Protein AF-F3B8N8-F1 (afdb_monomer_lite)

Structure (mmCIF, N/CA/C/O backbone):
data_AF-F3B8N8-F1
#
_entry.id   AF-F3B8N8-F1
#
loop_
_atom_site.group_PDB
_atom_site.id
_atom_site.type_symbol
_atom_site.label_atom_id
_atom_site.label_alt_id
_atom_site.label_comp_id
_atom_site.label_asym_id
_atom_site.label_entity_id
_atom_site.label_seq_id
_atom_site.pdbx_PDB_ins_code
_atom_site.Cartn_x
_atom_site.Cartn_y
_atom_site.Cartn_z
_atom_site.occupancy
_atom_site.B_iso_or_equiv
_atom_site.auth_seq_id
_atom_site.auth_comp_id
_atom_site.auth_asym_id
_atom_site.auth_atom_id
_atom_site.pdbx_PDB_model_num
ATOM 1 N N . MET A 1 1 ? 12.734 11.995 -18.673 1.00 61.66 1 MET A N 1
ATOM 2 C CA . MET A 1 1 ? 11.255 12.014 -18.685 1.00 61.66 1 MET A CA 1
ATOM 3 C C . MET A 1 1 ? 10.798 13.458 -18.648 1.00 61.66 1 MET A C 1
ATOM 5 O O . MET A 1 1 ? 11.403 14.226 -17.910 1.00 61.66 1 MET A O 1
ATOM 9 N N . PRO A 1 2 ? 9.791 13.844 -19.434 1.00 71.50 2 PRO A N 1
ATOM 10 C CA . PRO A 1 2 ? 9.287 15.204 -19.413 1.00 71.50 2 PRO A CA 1
ATOM 11 C C . PRO A 1 2 ? 8.581 15.507 -18.082 1.00 71.50 2 PRO A C 1
ATOM 13 O O . PRO A 1 2 ? 7.888 14.656 -17.523 1.00 71.50 2 PRO A O 1
ATOM 16 N N . THR A 1 3 ? 8.764 16.720 -17.570 1.00 73.56 3 THR A N 1
ATOM 17 C CA . THR A 1 3 ? 8.281 17.179 -16.254 1.00 73.56 3 THR A CA 1
ATOM 18 C C . THR A 1 3 ? 6.773 17.014 -16.060 1.00 73.56 3 THR A C 1
ATOM 20 O O . THR A 1 3 ? 6.335 16.687 -14.959 1.00 73.56 3 THR A O 1
ATOM 23 N N . TYR A 1 4 ? 5.977 17.137 -17.126 1.00 78.50 4 TYR A N 1
ATOM 24 C CA . TYR A 1 4 ? 4.528 16.924 -17.067 1.00 78.50 4 TYR A CA 1
ATOM 25 C C . TYR A 1 4 ? 4.142 15.485 -16.687 1.00 78.50 4 TYR A C 1
ATOM 27 O O . TYR A 1 4 ? 3.177 15.292 -15.952 1.00 78.50 4 TYR A O 1
ATOM 35 N N . LEU A 1 5 ? 4.906 14.469 -17.115 1.00 73.75 5 LEU A N 1
ATOM 36 C CA . LEU A 1 5 ? 4.617 13.073 -16.762 1.00 73.75 5 LEU A CA 1
ATOM 37 C C . LEU A 1 5 ? 4.809 12.823 -15.265 1.00 73.75 5 LEU A C 1
ATOM 39 O O . LEU A 1 5 ? 4.031 12.093 -14.661 1.00 73.75 5 LEU A O 1
ATOM 43 N N . ILE A 1 6 ? 5.804 13.468 -14.653 1.00 73.56 6 ILE A N 1
ATOM 44 C CA . ILE A 1 6 ? 6.073 13.346 -13.215 1.00 73.56 6 ILE A CA 1
ATOM 45 C C . ILE A 1 6 ? 4.914 13.943 -12.406 1.00 73.56 6 ILE A C 1
ATOM 47 O O . ILE A 1 6 ? 4.442 13.318 -11.459 1.00 73.56 6 ILE A O 1
ATOM 51 N N . ILE A 1 7 ? 4.409 15.113 -12.813 1.00 78.56 7 ILE A N 1
ATOM 52 C CA . ILE A 1 7 ? 3.274 15.782 -12.155 1.00 78.56 7 ILE A CA 1
ATOM 53 C C . ILE A 1 7 ? 2.010 14.914 -12.228 1.00 78.56 7 ILE A C 1
ATOM 55 O O . ILE A 1 7 ? 1.325 14.744 -11.221 1.00 78.56 7 ILE A O 1
ATOM 59 N N . VAL A 1 8 ? 1.729 14.316 -13.391 1.00 80.19 8 VAL A N 1
ATOM 60 C CA . VAL A 1 8 ? 0.579 13.415 -13.571 1.00 80.19 8 VAL A CA 1
ATOM 61 C C . VAL A 1 8 ? 0.700 12.179 -12.678 1.00 80.19 8 VAL A C 1
ATOM 63 O O . VAL A 1 8 ? -0.269 11.812 -12.017 1.00 80.19 8 VAL A O 1
ATOM 66 N N . ILE A 1 9 ? 1.885 11.567 -12.595 1.00 76.06 9 ILE A N 1
ATOM 67 C CA . ILE A 1 9 ? 2.120 10.404 -11.724 1.00 76.06 9 ILE A CA 1
ATOM 68 C C . ILE A 1 9 ? 1.867 10.767 -10.257 1.00 76.06 9 ILE A C 1
ATOM 70 O O . ILE A 1 9 ? 1.158 10.041 -9.562 1.00 76.06 9 ILE A O 1
ATOM 74 N N . ILE A 1 10 ? 2.389 11.905 -9.792 1.00 76.44 10 ILE A N 1
ATOM 75 C CA . ILE A 1 10 ? 2.184 12.370 -8.414 1.00 76.44 10 ILE A CA 1
ATOM 76 C C . ILE A 1 10 ? 0.692 12.603 -8.138 1.00 76.44 10 ILE A C 1
ATOM 78 O O . ILE A 1 10 ? 0.178 12.127 -7.126 1.00 76.44 10 ILE A O 1
ATOM 82 N N . ALA A 1 11 ? -0.026 13.272 -9.045 1.00 80.44 11 ALA A N 1
ATOM 83 C CA . ALA A 1 11 ? -1.459 13.524 -8.896 1.00 80.44 11 ALA A CA 1
ATOM 84 C C . ALA A 1 11 ? -2.279 12.223 -8.816 1.00 80.44 11 ALA A C 1
ATOM 86 O O . ALA A 1 11 ? -3.161 12.096 -7.964 1.00 80.44 11 ALA A O 1
ATOM 87 N N . VAL A 1 12 ? -1.953 11.232 -9.652 1.00 81.75 12 VAL A N 1
ATOM 88 C CA . VAL A 1 12 ? -2.599 9.910 -9.631 1.00 81.75 12 VAL A CA 1
ATOM 89 C C . VAL A 1 12 ? -2.323 9.181 -8.316 1.00 81.75 12 VAL A C 1
ATOM 91 O O . VAL A 1 12 ? -3.245 8.608 -7.738 1.00 81.75 12 VAL A O 1
ATOM 94 N N . VAL A 1 13 ? -1.093 9.238 -7.800 1.00 78.44 13 VAL A N 1
ATOM 95 C CA . VAL A 1 13 ? -0.748 8.631 -6.505 1.00 78.44 13 VAL A CA 1
ATOM 96 C C . VAL A 1 13 ? -1.558 9.264 -5.373 1.00 78.44 13 VAL A C 1
ATOM 98 O O . VAL A 1 13 ? -2.164 8.536 -4.589 1.00 78.44 13 VAL A O 1
ATOM 101 N N . PHE A 1 14 ? -1.654 10.595 -5.314 1.00 76.38 14 PHE A N 1
ATOM 102 C CA . PHE A 1 14 ? -2.461 11.276 -4.295 1.00 76.38 14 PHE A CA 1
ATOM 103 C C . PHE A 1 14 ? -3.953 10.936 -4.397 1.00 76.38 14 PHE A C 1
ATOM 105 O O . PHE A 1 14 ? -4.602 10.693 -3.376 1.00 76.38 14 PHE A O 1
ATOM 112 N N . ALA A 1 15 ? -4.497 10.860 -5.614 1.00 80.62 15 ALA A N 1
ATOM 113 C CA . ALA A 1 15 ? -5.877 10.436 -5.829 1.00 80.62 15 ALA A CA 1
ATOM 114 C C . ALA A 1 15 ? -6.107 8.998 -5.332 1.00 80.62 15 ALA A C 1
ATOM 116 O O . ALA A 1 15 ? -7.074 8.736 -4.613 1.00 80.62 15 ALA A O 1
ATOM 117 N N . LEU A 1 16 ? -5.186 8.079 -5.641 1.00 77.69 16 LEU A N 1
ATOM 118 C CA . LEU A 1 16 ? -5.238 6.695 -5.171 1.00 77.69 16 LEU A CA 1
ATOM 119 C C . LEU A 1 16 ? -5.155 6.603 -3.644 1.00 77.69 16 LEU A C 1
ATOM 121 O O . LEU A 1 16 ? -5.924 5.850 -3.052 1.00 77.69 16 LEU A O 1
ATOM 125 N N . MET A 1 17 ? -4.308 7.406 -2.992 1.00 72.06 17 MET A N 1
ATOM 126 C CA . MET A 1 17 ? -4.244 7.475 -1.526 1.00 72.06 17 MET A CA 1
ATOM 127 C C . MET A 1 17 ? -5.582 7.936 -0.929 1.00 72.06 17 MET A C 1
ATOM 129 O O . MET A 1 17 ? -6.086 7.326 0.018 1.00 72.06 17 MET A O 1
ATOM 133 N N . GLY A 1 18 ? -6.208 8.961 -1.515 1.00 75.38 18 GLY A N 1
ATOM 134 C CA . GLY A 1 18 ? -7.537 9.425 -1.108 1.00 75.38 18 GLY A CA 1
ATOM 135 C C . GLY A 1 18 ? -8.591 8.321 -1.219 1.00 75.38 18 GLY A C 1
ATOM 136 O O . GLY A 1 18 ? -9.283 8.014 -0.246 1.00 75.38 18 GLY A O 1
ATOM 137 N N . VAL A 1 19 ? -8.648 7.643 -2.367 1.00 76.81 19 VAL A N 1
ATOM 138 C CA . VAL A 1 19 ? -9.546 6.498 -2.591 1.00 76.81 19 VAL A CA 1
ATOM 139 C C . VAL A 1 19 ? -9.271 5.382 -1.579 1.00 76.81 19 VAL A C 1
ATOM 141 O O . VAL A 1 19 ? -10.207 4.832 -0.996 1.00 76.81 19 VAL A O 1
ATOM 144 N N . GLN A 1 20 ? -8.006 5.089 -1.282 1.00 72.06 20 GLN A N 1
ATOM 145 C CA . GLN A 1 20 ? -7.630 4.035 -0.344 1.00 72.06 20 GLN A CA 1
ATOM 146 C C . GLN A 1 20 ? -8.116 4.289 1.079 1.00 72.06 20 GLN A C 1
ATOM 148 O O . GLN A 1 20 ? -8.609 3.368 1.735 1.00 72.06 20 GLN A O 1
ATOM 153 N N . THR A 1 21 ? -8.016 5.529 1.560 1.00 68.81 21 THR A N 1
ATOM 154 C CA . THR A 1 21 ? -8.494 5.884 2.906 1.00 68.81 21 THR A CA 1
ATOM 155 C C . THR A 1 21 ? -10.011 5.730 3.032 1.00 68.81 21 THR A C 1
ATOM 157 O O . THR A 1 21 ? -10.502 5.305 4.079 1.00 68.81 21 THR A O 1
ATOM 160 N N . ILE A 1 22 ? -10.765 5.998 1.961 1.00 73.94 22 ILE A N 1
ATOM 161 C CA . ILE A 1 22 ? -12.219 5.791 1.915 1.00 73.94 22 ILE A CA 1
ATOM 162 C C . ILE A 1 22 ? -12.541 4.293 1.863 1.00 73.94 22 ILE A C 1
ATOM 164 O O . ILE A 1 22 ? -13.386 3.810 2.624 1.00 73.94 22 ILE A O 1
ATOM 168 N N . LEU A 1 23 ? -11.845 3.537 1.010 1.00 69.38 23 LEU A N 1
ATOM 169 C CA . LEU A 1 23 ? -12.059 2.097 0.850 1.00 69.38 23 LEU A CA 1
ATOM 170 C C . LEU A 1 23 ? -11.713 1.315 2.123 1.00 69.38 23 LEU A C 1
ATOM 172 O O . LEU A 1 23 ? -12.426 0.378 2.477 1.00 69.38 23 LEU A O 1
ATOM 176 N N . THR A 1 24 ? -10.686 1.737 2.861 1.00 66.62 24 THR A N 1
ATOM 177 C CA . THR A 1 24 ? -10.254 1.083 4.109 1.00 66.62 24 THR A CA 1
ATOM 178 C C . THR A 1 24 ? -11.258 1.271 5.255 1.00 66.62 24 THR A C 1
ATOM 180 O O . THR A 1 24 ? -11.327 0.441 6.162 1.00 66.62 24 THR A O 1
ATOM 183 N N . LYS A 1 25 ? -12.100 2.313 5.207 1.00 66.75 25 LYS A N 1
ATOM 184 C CA . LYS A 1 25 ? -13.176 2.537 6.192 1.00 66.75 25 LYS A CA 1
ATOM 185 C C . LYS A 1 25 ? -14.393 1.626 5.979 1.00 66.75 25 LYS A C 1
ATOM 187 O O . LYS A 1 25 ? -15.257 1.542 6.855 1.00 66.75 25 LYS A O 1
ATOM 192 N N . ARG A 1 26 ? -14.498 0.942 4.831 1.00 72.00 26 ARG A N 1
ATOM 193 C CA . ARG A 1 26 ? -15.630 0.050 4.523 1.00 72.00 26 ARG A CA 1
ATOM 194 C C . ARG A 1 26 ? -15.582 -1.207 5.398 1.00 72.00 26 ARG A C 1
ATOM 196 O O . ARG A 1 26 ? -14.532 -1.655 5.843 1.00 72.00 26 ARG A O 1
ATOM 203 N N . LYS A 1 27 ? -16.757 -1.802 5.640 1.00 64.81 27 LYS A N 1
ATOM 204 C CA . LYS A 1 27 ? -16.931 -2.962 6.536 1.00 64.81 27 LYS A CA 1
ATOM 205 C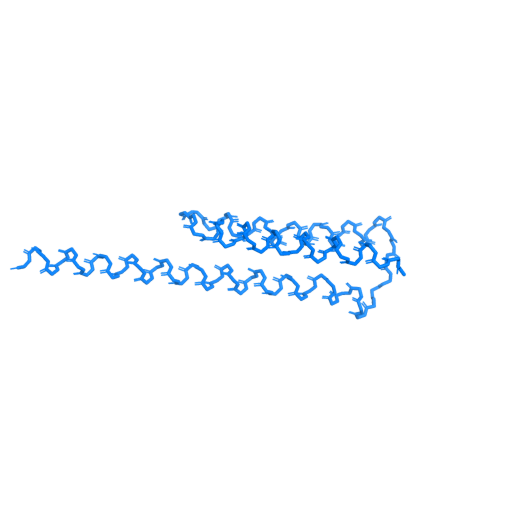 C . LYS A 1 27 ? -16.118 -4.188 6.105 1.00 64.81 27 LYS A C 1
ATOM 207 O O . LYS A 1 27 ? -15.722 -4.970 6.963 1.00 64.81 27 LYS A O 1
ATOM 212 N N . SER A 1 28 ? -15.894 -4.355 4.800 1.00 69.75 28 SER A N 1
ATOM 213 C CA . SER A 1 28 ? -15.208 -5.519 4.242 1.00 69.75 28 SER A CA 1
ATOM 214 C C . SER A 1 28 ? -13.706 -5.252 4.037 1.00 69.75 28 SER A C 1
ATOM 216 O O . SER A 1 28 ? -13.345 -4.252 3.411 1.00 69.75 28 SER A O 1
ATOM 218 N N . PRO A 1 29 ? -12.832 -6.162 4.510 1.00 65.50 29 PRO A N 1
ATOM 219 C CA . PRO A 1 29 ? -11.377 -6.026 4.442 1.00 65.50 29 PRO A CA 1
ATOM 220 C C . PRO A 1 29 ? -10.824 -6.005 3.011 1.00 65.50 29 PRO A C 1
ATOM 222 O O . PRO A 1 29 ? -9.723 -5.504 2.794 1.00 65.50 29 PRO A O 1
ATOM 225 N N . PHE A 1 30 ? -11.585 -6.529 2.049 1.00 72.00 30 PHE A N 1
ATOM 226 C CA . PHE A 1 30 ? -11.185 -6.648 0.649 1.00 72.00 30 PHE A CA 1
ATOM 227 C C . PHE A 1 30 ? -11.099 -5.296 -0.067 1.00 72.00 30 PHE A C 1
ATOM 229 O O . PHE A 1 30 ? -10.294 -5.140 -0.979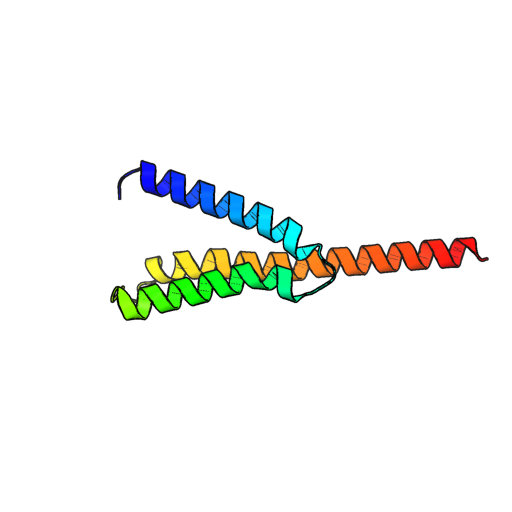 1.00 72.00 30 PHE A O 1
ATOM 236 N N . TRP A 1 31 ? -11.862 -4.291 0.379 1.00 70.56 31 TRP A N 1
ATOM 237 C CA . TRP A 1 31 ? -11.852 -2.970 -0.256 1.00 70.56 31 TRP A CA 1
ATOM 238 C C . TRP A 1 31 ? -10.511 -2.252 -0.075 1.00 70.56 31 TRP A C 1
ATOM 240 O O . TRP A 1 31 ? -10.016 -1.644 -1.015 1.00 70.56 31 TRP A O 1
ATOM 250 N N . GLY A 1 32 ? -9.865 -2.379 1.087 1.00 73.12 32 GLY A N 1
ATOM 251 C CA . GLY A 1 32 ? -8.535 -1.795 1.316 1.00 73.12 32 GLY A CA 1
ATOM 252 C C . GLY A 1 32 ? -7.404 -2.477 0.531 1.00 73.12 32 GLY A C 1
ATOM 253 O O . GLY A 1 32 ? -6.352 -1.872 0.329 1.00 73.12 32 GLY A O 1
ATOM 254 N N . LEU A 1 33 ? -7.626 -3.712 0.055 1.00 78.88 33 LEU A N 1
ATOM 255 C CA . LEU A 1 33 ? -6.632 -4.519 -0.662 1.00 78.88 33 LEU A CA 1
ATOM 256 C C . LEU A 1 33 ? -6.645 -4.332 -2.184 1.00 78.88 33 LEU A C 1
ATOM 258 O O . LEU A 1 33 ? -5.666 -4.690 -2.832 1.00 78.88 33 LEU A O 1
ATOM 262 N N . ILE A 1 34 ? -7.694 -3.730 -2.755 1.00 82.19 34 ILE A N 1
ATOM 263 C CA . ILE A 1 34 ? -7.807 -3.490 -4.206 1.00 82.19 34 ILE A CA 1
ATOM 264 C C . ILE A 1 34 ? -6.592 -2.728 -4.749 1.00 82.19 34 ILE A C 1
ATOM 266 O O . ILE A 1 34 ? -6.020 -3.112 -5.764 1.00 82.19 34 ILE A O 1
ATOM 270 N N . ILE A 1 35 ? -6.168 -1.672 -4.055 1.00 81.44 35 ILE A N 1
ATOM 271 C CA . ILE A 1 35 ? -5.056 -0.823 -4.500 1.00 81.44 35 ILE A CA 1
ATOM 272 C C . ILE A 1 35 ? -3.703 -1.549 -4.398 1.00 81.44 35 ILE A C 1
ATOM 274 O O . ILE A 1 35 ? -2.995 -1.574 -5.405 1.00 81.44 35 ILE A O 1
ATOM 278 N N . PRO A 1 36 ? -3.346 -2.213 -3.276 1.00 83.38 36 PRO A N 1
ATOM 279 C CA . PRO A 1 36 ? -2.173 -3.086 -3.227 1.00 83.38 36 PRO A CA 1
ATOM 280 C C . PRO A 1 36 ? -2.136 -4.109 -4.366 1.00 83.38 36 PRO A C 1
ATOM 282 O O . PRO A 1 36 ? -1.105 -4.268 -5.014 1.00 83.38 36 PRO A O 1
ATOM 285 N N . VAL A 1 37 ? -3.266 -4.766 -4.647 1.00 86.50 37 VAL A N 1
ATOM 286 C CA . VAL A 1 37 ? -3.362 -5.779 -5.707 1.00 86.50 37 VAL A CA 1
ATOM 287 C C . VAL A 1 37 ? -3.130 -5.165 -7.088 1.00 86.50 37 VAL A C 1
ATOM 289 O O . VAL A 1 37 ? -2.385 -5.733 -7.883 1.00 86.50 37 VAL A O 1
ATOM 292 N N . LEU A 1 38 ? -3.696 -3.987 -7.367 1.00 85.12 38 LEU A N 1
ATOM 293 C CA . LEU A 1 38 ? -3.462 -3.275 -8.627 1.00 85.12 38 LEU A CA 1
ATOM 294 C C . LEU A 1 38 ? -1.992 -2.886 -8.812 1.00 85.12 38 LEU A C 1
ATOM 296 O O . LEU A 1 38 ? -1.470 -3.023 -9.918 1.00 85.12 38 LEU A O 1
ATOM 300 N N . ILE A 1 39 ? -1.307 -2.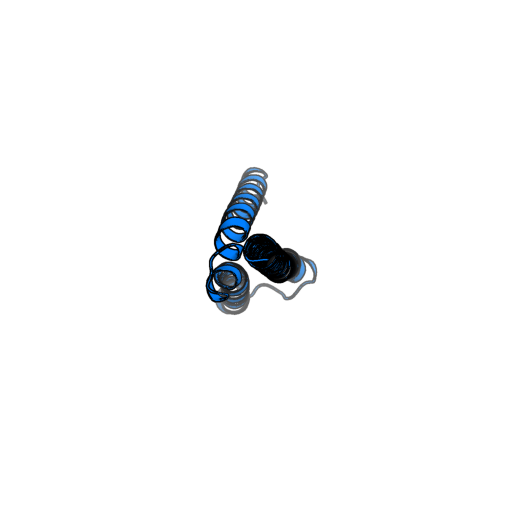449 -7.750 1.00 84.75 39 ILE A N 1
ATOM 301 C CA . ILE A 1 39 ? 0.128 -2.125 -7.808 1.00 84.75 39 ILE A CA 1
ATOM 302 C C . ILE A 1 39 ? 0.942 -3.375 -8.167 1.00 84.75 39 ILE A C 1
ATOM 304 O O . ILE A 1 39 ? 1.784 -3.312 -9.063 1.00 84.75 39 ILE A O 1
ATOM 308 N N . VAL A 1 40 ? 0.655 -4.519 -7.533 1.00 87.25 40 VAL A N 1
ATOM 309 C CA . VAL A 1 40 ? 1.319 -5.799 -7.846 1.00 87.25 40 VAL A CA 1
ATOM 310 C C . VAL A 1 40 ? 1.043 -6.227 -9.285 1.00 87.25 40 VAL A C 1
ATOM 312 O O . VAL A 1 40 ? 1.983 -6.529 -10.016 1.00 87.25 40 VAL A O 1
ATOM 315 N N . ALA A 1 41 ? -0.220 -6.215 -9.717 1.00 86.50 41 ALA A N 1
ATOM 316 C CA . ALA A 1 41 ? -0.606 -6.610 -11.072 1.00 86.50 41 ALA A CA 1
ATOM 317 C C . ALA A 1 41 ? 0.077 -5.736 -12.134 1.00 86.50 41 ALA A C 1
ATOM 319 O O . ALA A 1 41 ? 0.579 -6.242 -13.137 1.00 86.50 41 ALA A O 1
ATOM 320 N N . THR A 1 42 ? 0.160 -4.430 -11.876 1.00 84.00 42 THR A N 1
ATOM 321 C CA . THR A 1 42 ? 0.853 -3.480 -12.750 1.00 84.00 42 THR A CA 1
ATOM 322 C C . THR A 1 42 ? 2.353 -3.770 -12.791 1.00 84.00 42 THR A C 1
ATOM 324 O O . THR A 1 42 ? 2.930 -3.835 -13.873 1.00 84.00 42 THR A O 1
ATOM 327 N N . GLY A 1 43 ? 2.985 -4.020 -11.641 1.00 82.44 43 GLY A N 1
ATOM 328 C CA . GLY A 1 43 ? 4.398 -4.406 -11.571 1.00 82.44 43 GLY A CA 1
ATOM 329 C C . GLY A 1 43 ? 4.705 -5.691 -12.350 1.00 82.44 43 GLY A C 1
ATOM 330 O O . GLY A 1 43 ? 5.654 -5.717 -13.133 1.00 82.44 43 GLY A O 1
ATOM 331 N N . ILE A 1 44 ? 3.864 -6.723 -12.210 1.00 85.88 44 ILE A N 1
ATOM 332 C CA . ILE A 1 44 ? 3.972 -7.981 -12.970 1.00 85.88 44 ILE A CA 1
ATOM 333 C C . ILE A 1 44 ? 3.838 -7.712 -14.473 1.00 85.88 44 ILE A C 1
ATOM 335 O O . ILE A 1 44 ? 4.652 -8.195 -15.260 1.00 85.88 44 ILE A O 1
ATOM 339 N N . TYR A 1 45 ? 2.855 -6.907 -14.881 1.00 83.88 45 TYR A N 1
ATOM 340 C CA . TYR A 1 45 ? 2.668 -6.542 -16.284 1.00 83.88 45 TYR A CA 1
ATOM 341 C C . TYR A 1 45 ? 3.904 -5.840 -16.864 1.00 83.88 45 TYR A C 1
ATOM 343 O O . TYR A 1 45 ? 4.386 -6.215 -17.931 1.00 83.88 45 TYR A O 1
ATOM 351 N N . PHE A 1 46 ? 4.471 -4.863 -16.154 1.00 82.56 46 PHE A N 1
ATOM 352 C CA . PHE A 1 46 ? 5.687 -4.182 -16.605 1.00 82.56 46 PHE A CA 1
ATOM 353 C C . PHE A 1 46 ? 6.909 -5.108 -16.647 1.00 82.56 46 PHE A C 1
ATOM 355 O O . PHE A 1 46 ? 7.736 -4.978 -17.549 1.00 82.56 46 PHE A O 1
ATOM 362 N N . TYR A 1 47 ? 7.015 -6.059 -15.722 1.00 80.88 47 TYR A N 1
ATOM 363 C CA . TYR A 1 47 ? 8.096 -7.038 -15.734 1.00 80.88 47 TYR A CA 1
ATOM 364 C C . TYR A 1 47 ? 8.026 -7.949 -16.971 1.00 80.88 47 TYR A C 1
ATOM 366 O O . TYR A 1 47 ? 9.003 -8.049 -17.709 1.00 80.88 47 TYR A O 1
ATOM 374 N N . PHE A 1 48 ? 6.858 -8.535 -17.258 1.00 82.62 48 PHE A N 1
ATOM 375 C CA . PHE A 1 48 ? 6.696 -9.483 -18.369 1.00 82.62 48 PHE A CA 1
ATOM 376 C C . PHE A 1 48 ? 6.606 -8.823 -19.752 1.00 82.62 48 PHE A C 1
ATOM 378 O O . PHE A 1 48 ? 7.201 -9.317 -20.704 1.00 82.62 48 PHE A O 1
ATOM 385 N N . PHE A 1 49 ? 5.868 -7.717 -19.892 1.00 81.19 49 PHE A N 1
ATOM 386 C CA . PHE A 1 49 ? 5.559 -7.137 -21.208 1.00 81.19 49 PHE A CA 1
ATOM 387 C C . PHE A 1 49 ? 6.514 -6.024 -21.637 1.00 81.19 49 PHE A C 1
ATOM 389 O O . PHE A 1 49 ? 6.564 -5.681 -22.818 1.00 81.19 49 PHE A O 1
ATOM 396 N N . ARG A 1 50 ? 7.245 -5.413 -20.699 1.00 76.69 50 ARG A N 1
ATOM 397 C CA . ARG A 1 50 ? 8.119 -4.263 -20.986 1.00 76.69 50 ARG A CA 1
ATOM 398 C C . ARG A 1 50 ? 9.603 -4.557 -20.782 1.00 76.69 50 ARG A C 1
ATOM 400 O O . ARG A 1 50 ? 10.393 -3.654 -21.033 1.00 76.69 50 ARG A O 1
ATOM 407 N N . ASN A 1 51 ? 9.970 -5.782 -20.375 1.00 74.12 51 ASN A N 1
ATOM 408 C CA . ASN A 1 51 ? 11.357 -6.208 -20.131 1.00 74.12 51 ASN A CA 1
ATOM 409 C C . ASN A 1 51 ? 12.148 -5.165 -19.319 1.00 74.12 51 ASN A C 1
ATOM 411 O O . ASN A 1 51 ? 13.299 -4.845 -19.611 1.00 74.12 51 ASN A O 1
ATOM 415 N N . ILE A 1 52 ? 11.492 -4.565 -18.321 1.00 74.19 52 ILE A N 1
ATOM 416 C CA . ILE A 1 52 ? 12.141 -3.571 -17.474 1.00 74.19 52 ILE A CA 1
ATOM 417 C C . ILE A 1 52 ? 13.208 -4.287 -16.650 1.00 74.19 52 ILE A C 1
ATOM 419 O O . ILE A 1 52 ? 12.895 -5.201 -15.888 1.00 74.19 52 ILE A O 1
ATOM 423 N N . GLU A 1 53 ? 14.459 -3.837 -16.768 1.00 77.44 53 GLU A N 1
ATOM 424 C CA . GLU A 1 53 ? 15.537 -4.309 -15.905 1.00 77.44 53 GLU A CA 1
ATOM 425 C C . GLU A 1 53 ? 15.155 -4.135 -14.435 1.00 77.44 53 GLU A C 1
ATOM 427 O O . GLU A 1 53 ? 14.710 -3.061 -13.996 1.00 77.44 53 GLU A O 1
ATOM 432 N N . VAL A 1 54 ? 15.363 -5.201 -13.663 1.00 75.38 54 VAL A N 1
ATOM 433 C CA . VAL A 1 54 ? 15.106 -5.240 -12.222 1.00 75.38 54 VAL A CA 1
ATOM 434 C C . VAL A 1 54 ? 16.209 -4.467 -11.500 1.00 75.38 54 VAL A C 1
ATOM 436 O O . VAL A 1 54 ? 17.101 -5.0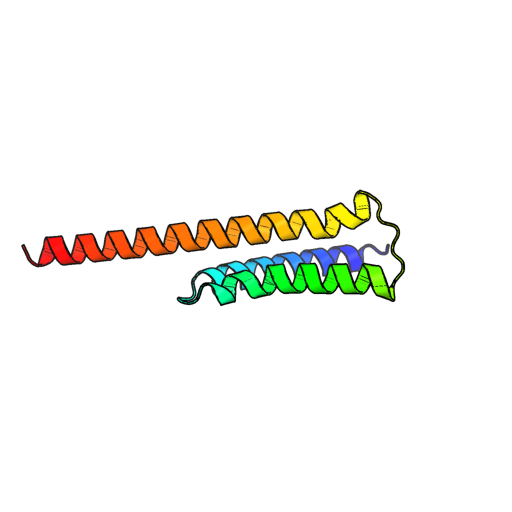26 -10.874 1.00 75.38 54 VAL A O 1
ATOM 439 N N . ASN A 1 55 ? 16.169 -3.145 -11.632 1.00 83.94 55 ASN A N 1
ATOM 440 C CA . ASN A 1 55 ? 17.064 -2.218 -10.959 1.00 83.94 55 ASN A CA 1
ATOM 441 C C . ASN A 1 55 ? 16.371 -1.646 -9.713 1.00 83.94 55 ASN A C 1
ATOM 443 O O . ASN A 1 55 ? 15.149 -1.469 -9.698 1.00 83.94 55 ASN A O 1
ATOM 447 N N . TYR A 1 56 ? 17.146 -1.297 -8.683 1.00 78.44 56 TYR A N 1
ATOM 448 C CA . TYR A 1 56 ? 16.646 -0.753 -7.418 1.00 78.44 56 TYR A CA 1
ATOM 449 C C . TYR A 1 56 ? 15.692 0.432 -7.628 1.00 78.44 56 TYR A C 1
ATOM 451 O O . TYR A 1 56 ? 14.686 0.535 -6.934 1.00 78.44 56 TYR A O 1
ATOM 459 N N . LYS A 1 57 ? 15.966 1.297 -8.618 1.00 77.44 57 LYS A N 1
ATOM 460 C CA . LYS A 1 57 ? 15.116 2.454 -8.946 1.00 77.44 57 LYS A CA 1
ATOM 461 C C . LYS A 1 57 ? 13.723 2.022 -9.396 1.00 77.44 57 LYS A C 1
ATOM 463 O O . LYS A 1 57 ? 12.733 2.573 -8.930 1.00 77.44 57 LYS A O 1
ATOM 468 N N . ASN A 1 58 ? 13.651 1.018 -10.266 1.00 78.31 58 ASN A N 1
ATOM 469 C CA . ASN A 1 58 ? 12.393 0.526 -10.822 1.00 78.31 58 ASN A CA 1
ATOM 470 C C . ASN A 1 58 ? 11.599 -0.230 -9.755 1.00 78.31 58 ASN A C 1
ATOM 472 O O . ASN A 1 58 ? 10.399 -0.018 -9.623 1.00 78.31 58 ASN A O 1
ATOM 476 N N . VAL A 1 59 ? 12.276 -1.040 -8.936 1.00 81.69 59 VAL A N 1
ATOM 477 C CA . VAL A 1 59 ? 11.647 -1.765 -7.823 1.00 81.69 59 VAL A CA 1
ATOM 478 C C . VAL A 1 59 ? 11.119 -0.799 -6.761 1.00 81.69 59 VAL A C 1
ATOM 480 O O . VAL A 1 59 ? 9.988 -0.956 -6.306 1.00 81.69 59 VAL A O 1
ATOM 483 N N . ALA A 1 60 ? 11.885 0.235 -6.398 1.00 80.75 60 ALA A N 1
ATOM 484 C CA . ALA A 1 60 ? 11.488 1.209 -5.381 1.00 80.75 60 ALA A CA 1
ATOM 485 C C . ALA A 1 60 ? 10.199 1.963 -5.752 1.00 80.75 60 ALA A C 1
ATOM 487 O O . ALA A 1 60 ? 9.362 2.194 -4.880 1.00 80.75 60 ALA A O 1
ATOM 488 N N . VAL A 1 61 ? 10.004 2.281 -7.037 1.00 80.81 61 VAL A N 1
ATOM 489 C CA . VAL A 1 61 ? 8.795 2.964 -7.536 1.00 80.81 61 VAL A CA 1
ATOM 490 C C . VAL A 1 61 ? 7.520 2.155 -7.278 1.00 80.81 61 VAL A C 1
ATOM 492 O O . VAL A 1 61 ? 6.474 2.752 -7.047 1.00 80.81 61 VAL A O 1
ATOM 495 N N . PHE A 1 62 ? 7.595 0.821 -7.249 1.00 81.75 62 PHE A N 1
ATOM 496 C CA . PHE A 1 62 ? 6.454 -0.035 -6.901 1.00 81.75 62 PHE A CA 1
ATOM 497 C C . PHE A 1 62 ? 6.428 -0.404 -5.413 1.00 81.75 62 PHE A C 1
ATOM 499 O O . PHE A 1 62 ? 5.362 -0.420 -4.798 1.00 81.75 62 PHE A O 1
ATOM 506 N N . ALA A 1 63 ? 7.588 -0.672 -4.812 1.00 83.38 63 ALA A N 1
ATOM 507 C CA . ALA A 1 63 ? 7.690 -1.142 -3.434 1.00 83.38 63 ALA A CA 1
ATOM 508 C C . ALA A 1 63 ? 7.272 -0.077 -2.409 1.00 83.38 63 ALA A C 1
ATOM 510 O O . ALA A 1 63 ? 6.535 -0.389 -1.475 1.00 83.38 63 ALA A O 1
ATOM 511 N N . VAL A 1 64 ? 7.691 1.180 -2.591 1.00 86.44 64 VAL A N 1
ATOM 512 C CA . VAL A 1 64 ? 7.360 2.283 -1.670 1.00 86.44 64 VAL A CA 1
ATOM 513 C C . VAL A 1 64 ? 5.844 2.505 -1.555 1.00 86.44 64 VAL A C 1
ATOM 515 O O . VAL A 1 64 ? 5.324 2.429 -0.437 1.00 86.44 64 VAL A O 1
ATOM 518 N N . PRO A 1 65 ? 5.094 2.726 -2.655 1.00 82.75 65 PRO A N 1
ATOM 519 C CA . PRO A 1 65 ? 3.648 2.898 -2.560 1.00 82.75 65 PRO A CA 1
ATOM 520 C C . PRO A 1 65 ? 2.940 1.625 -2.087 1.00 82.75 65 PRO A C 1
ATOM 522 O O . PRO A 1 65 ? 1.940 1.729 -1.381 1.00 82.75 65 PRO A O 1
ATOM 525 N N . LEU A 1 66 ? 3.460 0.432 -2.397 1.00 85.69 66 LEU A N 1
ATOM 526 C CA . LEU A 1 66 ? 2.882 -0.828 -1.927 1.00 85.69 66 LEU A CA 1
ATOM 527 C C . LEU A 1 66 ? 2.989 -0.992 -0.405 1.00 85.69 66 LEU A C 1
ATOM 529 O O . LEU A 1 66 ? 1.997 -1.315 0.249 1.00 85.69 66 LEU A O 1
ATOM 533 N N . VAL A 1 67 ? 4.163 -0.729 0.173 1.00 88.12 67 VAL A N 1
ATOM 534 C CA . VAL A 1 67 ? 4.359 -0.771 1.631 1.00 88.12 67 VAL A CA 1
ATOM 535 C C . VAL A 1 67 ? 3.469 0.262 2.315 1.00 88.12 67 VAL A C 1
ATOM 537 O O . VAL A 1 67 ? 2.779 -0.069 3.279 1.00 88.12 67 VAL A O 1
ATOM 540 N N . TRP A 1 68 ? 3.411 1.485 1.782 1.00 85.50 68 TRP A N 1
ATOM 541 C CA . TRP A 1 68 ? 2.521 2.522 2.302 1.00 85.50 68 TRP A CA 1
ATOM 542 C C . TRP A 1 68 ? 1.052 2.076 2.296 1.00 85.50 68 TRP A C 1
ATOM 544 O O . TRP A 1 68 ? 0.363 2.163 3.313 1.00 85.50 68 TRP A O 1
ATOM 554 N N . CYS A 1 69 ? 0.590 1.533 1.169 1.00 83.94 69 CYS A N 1
ATOM 555 C CA . CYS A 1 69 ? -0.760 1.003 1.005 1.00 83.94 69 CYS A CA 1
ATOM 556 C C . CYS A 1 69 ? -1.107 -0.057 2.063 1.00 83.94 69 CYS A C 1
ATOM 558 O O . CYS A 1 69 ? -2.204 -0.050 2.6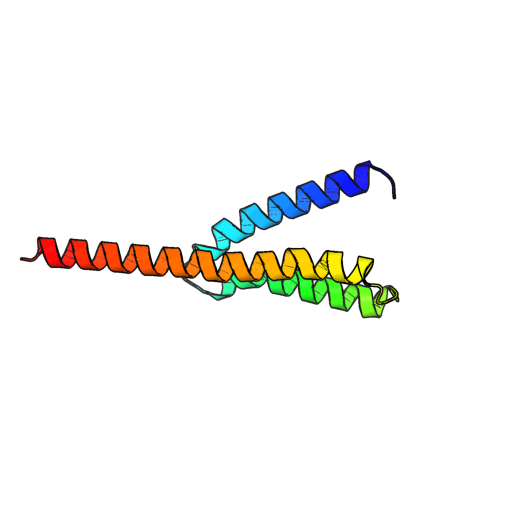26 1.00 83.94 69 CYS A O 1
ATOM 560 N N . LEU A 1 70 ? -0.180 -0.979 2.332 1.00 85.62 70 LEU A N 1
ATOM 561 C CA . LEU A 1 70 ? -0.370 -2.038 3.323 1.00 85.62 70 LEU A CA 1
ATOM 562 C C . LEU A 1 70 ? -0.434 -1.480 4.749 1.00 85.62 70 LEU A C 1
ATOM 564 O O . LEU A 1 70 ? -1.299 -1.895 5.526 1.00 85.62 70 LEU A O 1
ATOM 568 N N . ILE A 1 71 ? 0.430 -0.514 5.077 1.00 86.69 71 ILE A N 1
ATOM 569 C CA . ILE A 1 71 ? 0.423 0.169 6.377 1.00 86.69 71 ILE A CA 1
ATOM 570 C C . ILE A 1 71 ? -0.914 0.881 6.594 1.00 86.69 71 ILE A C 1
ATOM 572 O O . ILE A 1 71 ? -1.543 0.682 7.635 1.00 86.69 71 ILE A O 1
ATOM 576 N N . GLU A 1 72 ? -1.381 1.657 5.616 1.00 84.00 72 GLU A N 1
ATOM 577 C CA . GLU A 1 72 ? -2.646 2.391 5.718 1.00 84.00 72 GLU A CA 1
ATOM 578 C C . GLU A 1 72 ? -3.835 1.430 5.854 1.00 84.00 72 GLU A C 1
ATOM 580 O O . GLU A 1 72 ? -4.727 1.642 6.679 1.00 84.00 72 GLU A O 1
ATOM 585 N N . CYS A 1 73 ? -3.816 0.311 5.122 1.00 82.31 73 CYS A N 1
ATOM 586 C CA . CYS A 1 73 ? -4.849 -0.715 5.226 1.00 82.31 73 CYS A CA 1
ATOM 587 C C . CYS A 1 73 ? -4.895 -1.351 6.630 1.00 82.31 73 CYS A C 1
ATOM 589 O O . CYS A 1 73 ? -5.980 -1.618 7.162 1.00 82.31 73 CYS A O 1
ATOM 591 N N . TYR A 1 74 ? -3.733 -1.588 7.245 1.00 82.94 74 TYR A N 1
ATOM 592 C CA . TYR A 1 74 ? -3.641 -2.115 8.606 1.00 82.94 74 TYR A CA 1
ATOM 593 C C . TYR A 1 74 ? -4.090 -1.081 9.649 1.00 82.94 74 TYR A C 1
ATOM 595 O O . TYR A 1 74 ? -4.942 -1.369 10.498 1.00 82.94 74 TYR A O 1
ATOM 603 N N . GLN A 1 75 ? -3.570 0.146 9.565 1.00 84.56 75 GLN A N 1
ATOM 604 C CA . GLN A 1 75 ? -3.887 1.217 10.510 1.00 84.56 75 GLN A CA 1
ATOM 605 C C . GLN A 1 75 ? -5.353 1.650 10.431 1.00 84.56 75 GLN A C 1
ATOM 607 O O . GLN A 1 75 ? -6.005 1.792 11.469 1.00 84.56 75 GLN A O 1
ATOM 612 N N . GLY A 1 76 ? -5.899 1.815 9.225 1.00 80.69 76 GLY A N 1
ATOM 613 C CA . GLY A 1 76 ? -7.298 2.188 9.026 1.00 80.69 76 GLY A CA 1
ATOM 614 C C . GLY A 1 76 ? -8.258 1.155 9.620 1.00 80.69 76 GLY A C 1
ATOM 615 O O . GLY A 1 76 ? -9.257 1.521 10.244 1.00 80.69 76 GLY A O 1
ATOM 616 N N . ARG A 1 77 ? -7.910 -0.136 9.541 1.00 78.75 77 ARG A N 1
ATOM 617 C CA . ARG A 1 77 ? -8.683 -1.200 10.193 1.00 78.75 77 ARG A CA 1
ATOM 618 C C . ARG A 1 77 ? -8.589 -1.131 11.714 1.00 78.75 77 ARG A C 1
ATOM 620 O O . ARG A 1 77 ? -9.620 -1.211 12.377 1.00 78.75 77 ARG A O 1
ATOM 627 N N . LYS A 1 78 ? -7.385 -0.940 12.263 1.00 83.88 78 LYS A N 1
ATOM 628 C CA . LYS A 1 78 ? -7.182 -0.795 13.713 1.00 83.88 78 LYS A CA 1
ATOM 629 C C . LYS A 1 78 ? -8.018 0.357 14.283 1.00 83.88 78 LYS A C 1
ATOM 631 O O . LYS A 1 78 ? -8.685 0.168 15.297 1.00 83.88 78 LYS A O 1
ATOM 636 N N . ARG A 1 79 ? -8.044 1.513 13.603 1.00 81.81 79 ARG A N 1
ATOM 637 C CA . ARG A 1 79 ? -8.876 2.670 13.991 1.00 81.81 79 ARG A CA 1
ATOM 638 C C . ARG A 1 79 ? -10.364 2.311 14.026 1.00 81.81 79 ARG A C 1
ATOM 640 O O . ARG A 1 79 ? -11.029 2.590 15.018 1.00 81.81 79 ARG A O 1
ATOM 647 N N . ARG A 1 80 ? -10.864 1.614 13.000 1.00 79.12 80 ARG A N 1
ATOM 648 C CA . ARG A 1 80 ? -12.266 1.175 12.939 1.00 79.12 80 ARG A CA 1
ATOM 649 C C . ARG A 1 80 ? -12.637 0.226 14.083 1.00 79.12 80 ARG A C 1
ATOM 651 O O . ARG A 1 80 ? -13.698 0.386 14.676 1.00 79.12 80 ARG A O 1
ATOM 658 N N . THR A 1 81 ? -11.786 -0.749 14.404 1.00 82.62 81 THR A N 1
ATOM 659 C CA . THR A 1 81 ? -12.043 -1.677 15.519 1.00 82.62 81 THR A CA 1
ATOM 660 C C . THR A 1 81 ? -12.116 -0.932 16.852 1.00 82.62 81 THR A C 1
ATOM 662 O O . THR A 1 81 ? -13.059 -1.134 17.611 1.00 82.62 81 THR A O 1
ATOM 665 N N . GLN A 1 82 ? -11.194 0.005 17.090 1.00 86.00 82 GLN A N 1
ATOM 666 C CA . GLN A 1 82 ? -11.193 0.833 18.299 1.00 86.00 82 GLN A CA 1
ATOM 667 C C . GLN A 1 82 ? -12.432 1.735 18.402 1.00 86.00 82 GLN A C 1
ATOM 669 O O . GLN A 1 82 ? -12.962 1.937 19.493 1.00 86.00 82 GLN A O 1
ATOM 674 N N . GLU A 1 83 ? -12.914 2.290 17.288 1.00 85.06 83 GLU A N 1
ATOM 675 C CA . GLU A 1 83 ? -14.153 3.077 17.267 1.00 85.06 83 GLU A CA 1
ATOM 676 C C . GLU A 1 83 ? -15.381 2.226 17.608 1.00 85.06 83 GLU A C 1
ATOM 678 O O . GLU A 1 83 ? -16.226 2.662 18.390 1.00 85.06 83 GLU A O 1
ATOM 683 N N . ILE A 1 84 ? -15.457 1.002 17.077 1.00 83.88 84 ILE A N 1
ATOM 684 C CA . ILE A 1 84 ? -16.542 0.058 17.380 1.00 83.88 84 ILE A CA 1
ATOM 685 C C . ILE A 1 84 ? -16.516 -0.335 18.862 1.00 83.88 84 ILE A C 1
ATOM 687 O O . ILE A 1 84 ? -17.552 -0.287 19.520 1.00 83.88 84 ILE A O 1
ATOM 691 N N . GLU A 1 85 ? -15.346 -0.659 19.416 1.00 88.12 85 GLU A N 1
ATOM 692 C CA . GLU A 1 85 ? -15.197 -0.986 20.841 1.00 88.12 85 GLU A CA 1
ATOM 693 C C . GLU A 1 85 ? -15.634 0.173 21.745 1.00 88.12 85 GLU A C 1
ATOM 695 O O . GLU A 1 85 ? -16.392 -0.035 22.695 1.00 88.12 85 GLU A O 1
ATOM 700 N N .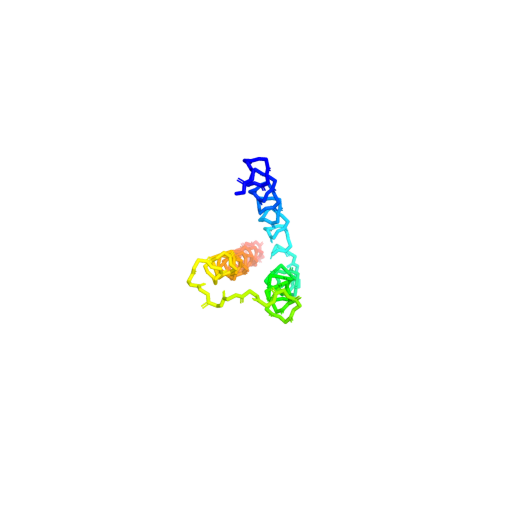 LYS A 1 86 ? -15.239 1.410 21.414 1.00 87.94 86 LYS A N 1
ATOM 701 C CA . LYS A 1 86 ? -15.682 2.613 22.140 1.00 87.94 86 LYS A CA 1
ATOM 702 C C . LYS A 1 86 ? -17.197 2.802 22.074 1.00 87.94 86 LYS A C 1
ATOM 704 O O . LYS A 1 86 ? -17.802 3.206 23.066 1.00 87.94 86 LYS A O 1
ATOM 709 N N . GLN A 1 87 ? -17.823 2.529 20.929 1.00 86.50 87 GLN A N 1
ATOM 710 C CA . GLN A 1 87 ? -19.282 2.603 20.801 1.00 86.50 87 GLN A CA 1
ATOM 711 C C . GLN A 1 87 ? -19.983 1.519 21.630 1.00 86.50 87 GLN A C 1
ATOM 713 O O . GLN A 1 87 ? -20.958 1.824 22.312 1.00 86.50 87 GLN A O 1
ATOM 718 N N . ILE A 1 88 ? -19.459 0.289 21.650 1.00 87.00 88 ILE A N 1
ATOM 719 C CA . ILE A 1 88 ? -19.990 -0.806 22.479 1.00 87.00 88 ILE A CA 1
ATOM 720 C C . ILE A 1 88 ? -19.890 -0.466 23.969 1.00 87.00 88 ILE A C 1
ATOM 722 O O . ILE A 1 88 ? -20.852 -0.673 24.705 1.00 87.00 88 ILE A O 1
ATOM 726 N N . GLN A 1 89 ? -18.764 0.092 24.420 1.00 88.94 89 GLN A N 1
ATOM 727 C CA . GLN A 1 89 ? -18.606 0.524 25.813 1.00 88.94 89 GLN A CA 1
ATOM 728 C C . GLN A 1 89 ? -19.602 1.627 26.194 1.00 88.94 89 GLN A C 1
ATOM 730 O O . GLN A 1 89 ? -20.204 1.553 27.261 1.00 88.94 89 GLN A O 1
ATOM 735 N N . LYS A 1 90 ? -19.834 2.611 25.311 1.00 86.88 90 LYS A N 1
ATOM 736 C CA . LYS A 1 90 ? -20.853 3.652 25.532 1.00 86.88 90 LYS A CA 1
ATOM 737 C C . LYS A 1 90 ? -22.270 3.086 25.619 1.00 86.88 90 LYS A C 1
ATOM 739 O O . LYS A 1 90 ? -23.053 3.588 26.415 1.00 86.88 90 LYS A O 1
ATOM 744 N N . MET A 1 91 ? -22.598 2.071 24.818 1.00 86.62 91 MET A N 1
ATOM 745 C CA . MET A 1 91 ? -23.899 1.395 24.895 1.00 86.62 91 MET A CA 1
ATOM 746 C C . MET A 1 91 ? -24.048 0.641 26.222 1.00 86.62 91 MET A C 1
ATOM 748 O O . MET A 1 91 ? -25.032 0.850 26.919 1.00 86.62 91 MET A O 1
ATOM 752 N N . LYS A 1 92 ? -23.030 -0.128 26.638 1.00 82.25 92 LYS A N 1
ATOM 753 C CA . LYS A 1 92 ? -23.040 -0.841 27.930 1.00 82.25 92 LYS A CA 1
ATOM 754 C C . LYS A 1 92 ? -23.158 0.086 29.143 1.00 82.25 92 LYS A C 1
ATOM 756 O O . LYS A 1 92 ? -23.831 -0.263 30.097 1.00 82.25 92 LYS A O 1
ATOM 761 N N . ALA A 1 93 ? -22.501 1.245 29.114 1.00 81.75 93 ALA A N 1
ATOM 762 C CA . ALA A 1 93 ? -22.553 2.216 30.209 1.00 81.75 93 ALA A CA 1
ATOM 763 C C . ALA A 1 93 ? -23.880 2.991 30.284 1.00 81.75 93 ALA A C 1
ATOM 765 O O . ALA A 1 93 ? -24.111 3.677 31.268 1.00 81.75 93 ALA A O 1
ATOM 766 N N . LYS A 1 94 ? -24.707 2.936 29.232 1.00 77.94 94 LYS A N 1
ATOM 767 C CA . LYS A 1 94 ? -26.015 3.601 29.180 1.00 77.94 94 LYS A CA 1
ATOM 768 C C . LYS A 1 94 ? -27.168 2.675 29.591 1.00 77.94 94 LYS A C 1
ATOM 770 O O . LYS A 1 94 ? -28.234 3.176 29.921 1.00 77.94 94 LYS A O 1
ATOM 775 N N . ASP A 1 95 ? -26.948 1.361 29.538 1.00 73.06 95 ASP A N 1
ATOM 776 C CA . ASP A 1 95 ? -27.882 0.329 30.020 1.00 73.06 95 ASP A CA 1
ATOM 777 C C . ASP A 1 95 ? -27.754 0.043 31.532 1.00 73.06 95 ASP A C 1
ATOM 779 O O . ASP A 1 95 ? -28.606 -0.644 32.091 1.00 73.06 95 ASP A O 1
ATOM 783 N N . LEU A 1 96 ? -26.694 0.541 32.181 1.00 56.03 96 LEU A N 1
ATOM 784 C CA . LEU A 1 96 ? -26.457 0.501 33.633 1.00 56.03 96 LEU A CA 1
ATOM 785 C C . LEU A 1 96 ? -26.984 1.776 34.296 1.00 56.03 96 LEU A C 1
ATOM 787 O O . LEU A 1 96 ? -27.554 1.652 35.402 1.00 56.03 96 LEU A O 1
#

Radius of gyration: 18.48 Å; chains: 1; bounding box: 45×27×55 Å

Sequence (96 aa):
MPTYLIIVIIAVVFALMGVQTILTKRKSPFWGLIIPVLIVATGIYFYFFRNIEVNYKNVAVFAVPLVWCLIECYQGRKRRTQEIEKQIQKMKAKDL

Foldseek 3Di:
DDPVVVVVVVVVLVVVVVLLLVQLLDPDLVSLCPSLVVLVVVLVCCVPPVVDPPDPVSCCVSVVSNVVSVVSSVVSNVVNVVVVVVVVVVVVVVVD

pLDDT: mean 79.33, std 6.49, range [56.03, 88.94]

Secondary structure (DSSP, 8-state):
--HHHHHHHHHHHHHHHHHHHHHHTSSSTHHHHHHHHHHHHHHHHHHHHH-----HHHHHHHHHHHHHHHHHHHHHHHHHHHHHHHHHHHHHTT--